Protein AF-A0A9N9HS88-F1 (afdb_monomer_lite)

Structure (mmCIF, N/CA/C/O backbone):
data_AF-A0A9N9HS88-F1
#
_entry.id   AF-A0A9N9HS88-F1
#
loop_
_atom_site.group_PDB
_atom_site.id
_atom_site.type_symbol
_atom_site.label_atom_id
_atom_site.label_alt_id
_atom_site.label_comp_id
_atom_site.label_asym_id
_atom_site.label_entity_id
_atom_site.label_seq_id
_atom_site.pdbx_PDB_ins_code
_atom_site.Cartn_x
_atom_site.Cartn_y
_atom_site.Cartn_z
_atom_site.occupancy
_atom_site.B_iso_or_equiv
_atom_site.auth_seq_id
_atom_site.auth_comp_id
_atom_site.auth_asym_id
_atom_site.auth_atom_id
_atom_site.pdbx_PDB_model_num
ATOM 1 N N . MET A 1 1 ? -22.389 17.155 3.105 1.00 40.38 1 MET A N 1
ATOM 2 C CA . MET A 1 1 ? -21.148 16.529 3.609 1.00 40.38 1 MET A CA 1
ATOM 3 C C . MET A 1 1 ? -21.100 15.115 3.060 1.00 40.38 1 MET A C 1
ATOM 5 O O . MET A 1 1 ? -21.835 14.268 3.551 1.00 40.38 1 MET A O 1
ATOM 9 N N . ASN A 1 2 ? -20.322 14.884 2.002 1.00 47.41 2 ASN A N 1
ATOM 10 C CA . ASN A 1 2 ? -20.136 13.541 1.458 1.00 47.41 2 ASN A CA 1
ATOM 11 C C . ASN A 1 2 ? -19.260 12.771 2.447 1.00 47.41 2 ASN A C 1
ATOM 13 O O . ASN A 1 2 ? -18.066 13.030 2.552 1.00 47.41 2 ASN A O 1
ATOM 17 N N . ARG A 1 3 ? -19.874 11.892 3.244 1.00 55.91 3 ARG A N 1
ATOM 18 C CA . ARG A 1 3 ? -19.133 10.873 3.986 1.00 55.91 3 ARG A CA 1
ATOM 19 C C . ARG A 1 3 ? -18.724 9.846 2.944 1.00 55.91 3 ARG A C 1
ATOM 21 O O . ARG A 1 3 ? -19.531 8.989 2.600 1.00 55.91 3 ARG A O 1
ATOM 28 N N . GLU A 1 4 ? -17.535 10.000 2.376 1.00 61.84 4 GLU A N 1
ATOM 29 C CA . GLU A 1 4 ? -16.924 8.933 1.592 1.00 61.84 4 GLU A CA 1
ATOM 30 C C . GLU A 1 4 ? -16.792 7.736 2.536 1.00 61.84 4 GLU A C 1
ATOM 32 O O . GLU A 1 4 ? -15.999 7.735 3.478 1.00 61.84 4 GLU A O 1
ATOM 37 N N . LEU A 1 5 ? -17.711 6.781 2.383 1.00 62.56 5 LEU A N 1
ATOM 38 C CA . LEU A 1 5 ? -17.684 5.529 3.113 1.00 62.56 5 LEU A CA 1
ATOM 39 C C . LEU A 1 5 ? -16.447 4.790 2.630 1.00 62.56 5 LEU A C 1
ATOM 41 O O . LEU A 1 5 ? -16.459 4.242 1.533 1.00 62.56 5 LEU A O 1
ATOM 45 N N . ILE A 1 6 ? -15.397 4.798 3.447 1.00 67.19 6 ILE A N 1
ATOM 46 C CA . ILE A 1 6 ? -14.236 3.936 3.247 1.00 67.19 6 ILE A CA 1
ATOM 47 C C . ILE A 1 6 ? -14.772 2.506 3.198 1.00 67.19 6 ILE A C 1
ATOM 49 O O . ILE A 1 6 ? -15.363 2.001 4.159 1.00 67.19 6 ILE A O 1
ATOM 53 N N . THR A 1 7 ? -14.642 1.888 2.036 1.00 74.31 7 THR A N 1
ATOM 54 C CA . THR A 1 7 ? -15.143 0.548 1.775 1.00 74.31 7 THR A CA 1
ATOM 55 C C . THR A 1 7 ? -14.087 -0.481 2.159 1.00 74.31 7 THR A C 1
ATOM 57 O O . THR A 1 7 ? -12.894 -0.196 2.259 1.00 74.31 7 THR A O 1
ATOM 60 N N . LYS A 1 8 ? -14.506 -1.738 2.328 1.00 73.69 8 LYS A N 1
ATOM 61 C CA . LYS A 1 8 ? -13.5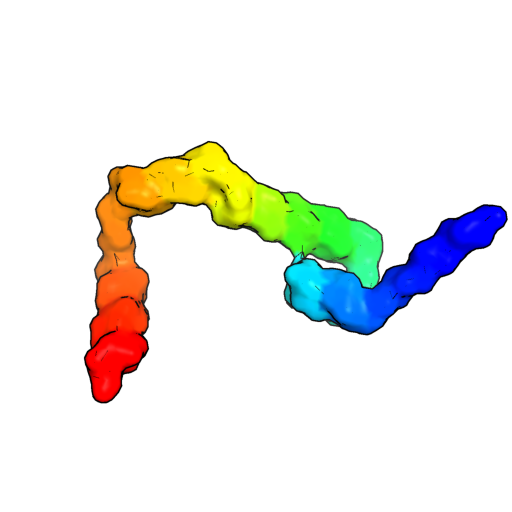77 -2.859 2.551 1.00 73.69 8 LYS A CA 1
ATOM 62 C C . LYS A 1 8 ? -12.542 -2.999 1.423 1.00 73.69 8 LYS A C 1
ATOM 64 O O . LYS A 1 8 ? -11.450 -3.509 1.659 1.00 73.69 8 LYS A O 1
ATOM 69 N N . GLN A 1 9 ? -12.868 -2.530 0.214 1.00 77.25 9 GLN A N 1
ATOM 70 C CA . GLN A 1 9 ? -11.955 -2.537 -0.930 1.00 77.25 9 GLN A CA 1
ATOM 71 C C . GLN A 1 9 ? -10.775 -1.579 -0.735 1.00 77.25 9 GLN A C 1
ATOM 73 O O . GLN A 1 9 ? -9.665 -1.915 -1.134 1.00 77.25 9 GLN A O 1
ATOM 78 N N . ASP A 1 10 ? -10.961 -0.451 -0.051 1.00 79.56 10 ASP A N 1
ATOM 79 C CA . ASP A 1 10 ? -9.888 0.527 0.172 1.00 79.56 10 ASP A CA 1
ATOM 80 C C . ASP A 1 10 ? -8.789 -0.040 1.085 1.00 79.56 10 ASP A C 1
ATOM 82 O O . ASP A 1 10 ? -7.594 0.093 0.808 1.00 79.56 10 ASP A O 1
ATOM 86 N N . TYR A 1 11 ? -9.186 -0.785 2.122 1.00 83.00 11 TYR A N 1
ATOM 87 C CA . TYR A 1 11 ? -8.252 -1.527 2.973 1.00 83.00 11 TYR A CA 1
ATOM 88 C C . TYR A 1 11 ? -7.537 -2.650 2.205 1.00 83.00 11 TYR A C 1
ATOM 90 O O . TYR A 1 11 ? -6.343 -2.868 2.416 1.00 83.00 11 TYR A O 1
ATOM 98 N N . GLN A 1 12 ? -8.224 -3.323 1.272 1.00 82.94 12 GLN A N 1
ATOM 99 C CA . GLN A 1 12 ? -7.611 -4.338 0.405 1.00 82.94 12 GLN A CA 1
ATOM 100 C C . GLN A 1 12 ? -6.580 -3.743 -0.561 1.00 82.94 12 GLN A C 1
ATOM 102 O O . GLN A 1 12 ? -5.520 -4.339 -0.740 1.00 82.94 12 GLN A O 1
ATOM 107 N N . ILE A 1 13 ? -6.852 -2.570 -1.145 1.00 83.62 13 ILE A N 1
ATOM 108 C CA . ILE A 1 13 ? -5.920 -1.864 -2.042 1.00 83.62 13 ILE A CA 1
ATOM 109 C C . ILE A 1 13 ? -4.629 -1.507 -1.302 1.00 83.62 13 ILE A C 1
ATOM 111 O O . ILE A 1 13 ? -3.531 -1.709 -1.820 1.00 83.62 13 ILE A O 1
ATOM 115 N N . LEU A 1 14 ? -4.761 -1.018 -0.069 1.00 83.00 14 LEU A N 1
ATOM 116 C CA . LEU A 1 14 ? -3.626 -0.719 0.802 1.00 83.00 14 LEU A CA 1
ATOM 117 C C . LEU A 1 14 ? -2.962 -1.985 1.382 1.00 83.00 14 LEU A C 1
ATOM 119 O O . LEU A 1 14 ? -1.860 -1.904 1.923 1.00 83.00 14 LEU A O 1
ATOM 123 N N . GLY A 1 15 ? -3.598 -3.155 1.264 1.00 84.38 15 GLY A N 1
ATOM 124 C CA . GLY A 1 15 ? -3.097 -4.426 1.792 1.00 84.38 15 GLY A CA 1
ATOM 125 C C . GLY A 1 15 ? -3.109 -4.508 3.322 1.00 84.38 15 GLY A C 1
ATOM 126 O O . GLY A 1 15 ? -2.302 -5.229 3.911 1.00 84.38 15 GLY A O 1
ATOM 127 N N . ILE A 1 16 ? -3.997 -3.756 3.969 1.00 85.50 16 ILE A N 1
ATOM 128 C CA . ILE A 1 16 ? -4.114 -3.636 5.427 1.00 85.50 16 ILE A CA 1
ATOM 129 C C . ILE A 1 16 ? -5.437 -4.225 5.923 1.00 85.50 16 ILE A C 1
ATOM 131 O O . ILE A 1 16 ? -6.333 -4.557 5.146 1.00 85.50 16 ILE A O 1
ATOM 135 N N . LYS A 1 17 ? -5.562 -4.391 7.242 1.00 83.44 17 LYS A N 1
ATOM 136 C CA . LYS A 1 17 ? -6.784 -4.925 7.854 1.00 83.44 17 LYS A CA 1
ATOM 137 C C . LYS A 1 17 ? -7.809 -3.808 8.043 1.00 83.44 17 LYS A C 1
ATOM 139 O O . LYS A 1 17 ? -7.451 -2.659 8.265 1.00 83.44 17 LYS A O 1
ATOM 144 N N . GLU A 1 18 ? -9.090 -4.170 8.050 1.00 77.25 18 GLU A N 1
ATOM 145 C CA . GLU A 1 18 ? -10.207 -3.232 8.276 1.00 77.25 18 GLU A CA 1
ATOM 146 C C . GLU A 1 18 ? -10.119 -2.502 9.637 1.00 77.25 18 GLU A C 1
ATOM 148 O O . GLU A 1 18 ? -10.667 -1.418 9.791 1.00 77.25 18 GLU A O 1
ATOM 153 N N . ASN A 1 19 ? -9.378 -3.061 10.604 1.00 79.19 19 ASN A N 1
ATOM 154 C CA . ASN A 1 19 ? -9.154 -2.482 11.936 1.00 79.19 19 ASN A CA 1
ATOM 155 C C . ASN A 1 19 ? -7.804 -1.753 12.072 1.00 79.19 19 ASN A C 1
ATOM 157 O O . ASN A 1 19 ? -7.347 -1.513 13.191 1.00 79.19 19 ASN A O 1
ATOM 161 N N . SER A 1 20 ? -7.124 -1.464 10.963 1.00 81.19 20 SER A N 1
ATOM 162 C CA . SER A 1 20 ? -5.828 -0.789 10.990 1.00 81.19 20 SER A CA 1
ATOM 163 C C . SER A 1 20 ? -5.947 0.654 11.475 1.00 81.19 20 SER A C 1
ATOM 165 O O . SER A 1 20 ? -6.889 1.376 11.141 1.00 81.19 20 SER A O 1
ATOM 167 N N . THR A 1 21 ? -4.973 1.082 12.277 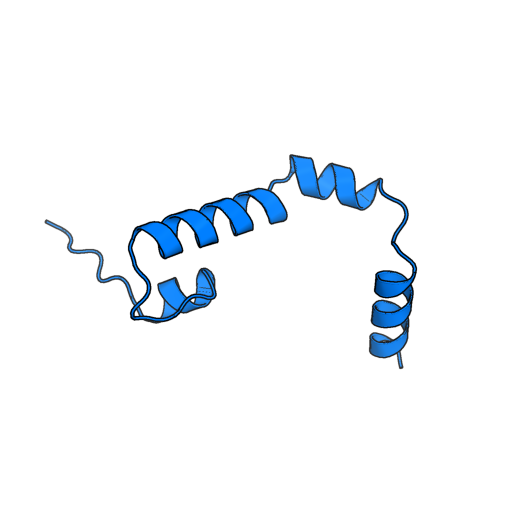1.00 87.25 21 THR A N 1
ATOM 168 C CA . THR A 1 21 ? -4.938 2.449 12.812 1.00 87.25 21 THR A CA 1
ATOM 169 C C . THR A 1 21 ? -4.669 3.475 11.701 1.00 87.25 21 THR A C 1
ATOM 171 O O . THR A 1 21 ? -4.045 3.138 10.694 1.00 87.25 21 THR A O 1
ATOM 174 N N . PRO A 1 22 ? -5.059 4.755 11.866 1.00 86.62 22 PRO A N 1
ATOM 175 C CA . PRO A 1 22 ? -4.750 5.800 10.884 1.00 86.62 22 PRO A CA 1
ATOM 176 C C . PRO A 1 22 ? -3.256 5.893 10.531 1.00 86.62 22 PRO A C 1
ATOM 178 O O . PRO A 1 22 ? -2.899 6.137 9.381 1.00 86.62 22 PRO A O 1
ATOM 181 N N . ASN A 1 23 ? -2.376 5.621 11.500 1.00 87.62 23 ASN A N 1
ATOM 182 C CA . ASN A 1 23 ? -0.933 5.569 11.271 1.00 87.62 23 ASN A CA 1
ATOM 183 C C . ASN A 1 23 ? -0.530 4.398 10.362 1.00 87.62 23 ASN A C 1
ATOM 185 O O . ASN A 1 23 ? 0.295 4.577 9.471 1.00 87.62 23 ASN A O 1
ATOM 189 N N . GLU A 1 24 ? -1.118 3.213 10.544 1.00 84.81 24 GLU A N 1
ATOM 190 C CA . GLU A 1 24 ? -0.878 2.062 9.662 1.00 84.81 24 GLU A CA 1
ATOM 191 C C . GLU A 1 24 ? -1.350 2.327 8.230 1.00 84.81 24 GLU A C 1
ATOM 193 O O . GLU A 1 24 ? -0.658 1.950 7.286 1.00 84.81 24 GLU A O 1
ATOM 198 N N . ILE A 1 25 ? -2.485 3.016 8.069 1.00 86.62 25 ILE A N 1
ATOM 199 C CA . ILE A 1 25 ? -3.000 3.444 6.761 1.00 86.62 25 ILE A CA 1
ATOM 200 C C . ILE A 1 25 ? -1.974 4.350 6.068 1.00 86.62 25 ILE A C 1
ATOM 202 O O . ILE A 1 25 ? -1.607 4.099 4.918 1.00 86.62 25 ILE A O 1
ATOM 206 N N . SER A 1 26 ? -1.465 5.362 6.781 1.00 87.81 26 SER A N 1
ATOM 207 C CA . SER A 1 26 ? -0.463 6.295 6.248 1.00 87.81 26 SER A CA 1
ATOM 208 C C . SER A 1 26 ? 0.831 5.579 5.853 1.00 87.81 26 SER A C 1
ATOM 210 O O . SER A 1 26 ? 1.350 5.795 4.760 1.00 87.81 26 SER A O 1
ATOM 212 N N . LEU A 1 27 ? 1.325 4.674 6.701 1.00 88.44 27 LEU A N 1
ATOM 213 C CA . LEU A 1 27 ? 2.545 3.909 6.429 1.00 88.44 27 LEU A CA 1
ATOM 214 C C . LEU A 1 27 ? 2.385 2.957 5.236 1.00 88.44 27 LEU A C 1
ATOM 216 O O . LEU A 1 27 ? 3.295 2.835 4.413 1.00 88.44 27 LEU A O 1
ATOM 220 N N . ALA A 1 28 ? 1.237 2.285 5.118 1.00 87.25 28 ALA A N 1
ATOM 221 C CA . ALA A 1 28 ? 0.943 1.417 3.981 1.00 87.25 28 ALA A CA 1
ATOM 222 C C . ALA A 1 28 ? 0.891 2.214 2.671 1.00 87.25 28 ALA A C 1
ATOM 224 O O . ALA A 1 28 ? 1.481 1.800 1.668 1.00 87.25 28 ALA A O 1
ATOM 225 N N . TYR A 1 29 ? 0.261 3.390 2.705 1.00 88.00 29 TYR A N 1
ATOM 226 C CA . TYR A 1 29 ? 0.214 4.303 1.571 1.00 88.00 29 TYR A CA 1
ATOM 227 C C . TYR A 1 29 ? 1.611 4.793 1.168 1.00 88.00 29 TYR A C 1
ATO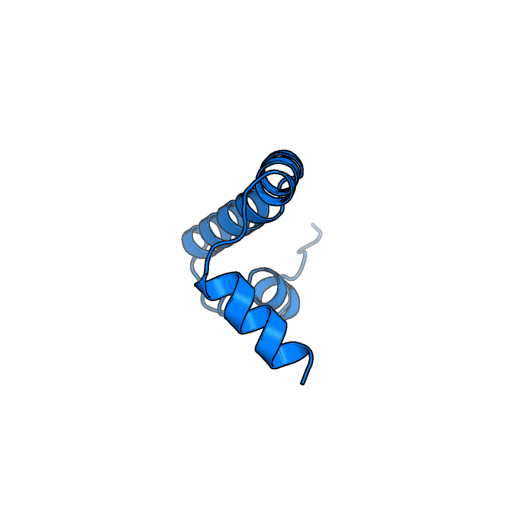M 229 O O . TYR A 1 29 ? 1.995 4.662 0.007 1.00 88.00 29 TYR A O 1
ATOM 237 N N . GLU A 1 30 ? 2.419 5.278 2.115 1.00 87.81 30 GLU A N 1
ATOM 238 C CA . GLU A 1 30 ? 3.789 5.733 1.842 1.00 87.81 30 GLU A CA 1
ATOM 239 C C . GLU A 1 30 ? 4.668 4.628 1.249 1.00 87.81 30 GLU A C 1
ATOM 241 O O . GLU A 1 30 ? 5.472 4.877 0.339 1.00 87.81 30 GLU A O 1
ATOM 246 N N . LYS A 1 31 ? 4.497 3.392 1.728 1.00 87.00 31 LYS A N 1
ATOM 247 C CA . LYS A 1 31 ? 5.203 2.221 1.207 1.00 87.00 31 LYS A CA 1
ATOM 248 C C . LYS A 1 31 ? 4.811 1.934 -0.242 1.00 87.00 31 LYS A C 1
ATOM 250 O O . LYS A 1 31 ? 5.700 1.774 -1.080 1.00 87.00 31 LYS A O 1
ATOM 255 N N . LEU A 1 32 ? 3.514 1.938 -0.557 1.00 86.06 32 LEU A N 1
ATOM 256 C CA . LEU A 1 32 ? 3.019 1.760 -1.925 1.00 86.06 32 LEU A CA 1
ATOM 257 C C . LEU A 1 32 ? 3.478 2.890 -2.845 1.00 86.06 32 LEU A C 1
ATOM 259 O O . LEU A 1 32 ? 4.006 2.617 -3.923 1.00 86.06 32 LEU A O 1
ATOM 263 N N . CYS A 1 33 ? 3.351 4.144 -2.409 1.00 84.56 33 CYS A N 1
ATOM 264 C CA . CYS A 1 33 ? 3.864 5.290 -3.147 1.00 84.56 33 CYS A CA 1
ATOM 265 C C . CYS A 1 33 ? 5.346 5.124 -3.433 1.00 84.56 33 CYS A C 1
ATOM 267 O O . CYS A 1 33 ? 5.748 5.289 -4.575 1.00 84.56 33 CYS A O 1
ATOM 269 N N . SER A 1 34 ? 6.145 4.741 -2.439 1.00 81.94 34 SER A N 1
ATOM 270 C CA . SER A 1 34 ? 7.572 4.501 -2.628 1.00 81.94 34 SER A CA 1
ATOM 271 C C . SER A 1 34 ? 7.825 3.390 -3.642 1.00 81.94 34 SER A C 1
ATOM 273 O O . SER A 1 34 ? 8.625 3.583 -4.553 1.00 81.94 34 SER A O 1
ATOM 275 N N . ASP A 1 35 ? 7.161 2.243 -3.515 1.00 82.19 35 ASP A N 1
ATOM 276 C CA . ASP A 1 35 ? 7.380 1.070 -4.367 1.00 82.19 35 ASP A CA 1
ATOM 277 C C . ASP A 1 35 ? 6.953 1.278 -5.820 1.00 82.19 35 ASP A C 1
ATOM 279 O O . ASP A 1 35 ? 7.680 0.863 -6.730 1.00 82.19 35 ASP A O 1
ATOM 283 N N . TYR A 1 36 ? 5.840 1.976 -6.034 1.00 80.38 36 TYR A N 1
ATOM 284 C CA . TYR A 1 36 ? 5.294 2.261 -7.357 1.00 80.38 36 TYR A CA 1
ATOM 285 C C . TYR A 1 36 ? 5.669 3.648 -7.895 1.00 80.38 36 TYR A C 1
ATOM 287 O O . TYR A 1 36 ? 5.274 4.001 -9.008 1.00 80.38 36 TYR A O 1
ATOM 295 N N . HIS A 1 37 ? 6.469 4.438 -7.168 1.00 81.38 37 HIS A N 1
ATOM 296 C CA . HIS A 1 37 ? 6.890 5.751 -7.649 1.00 81.38 37 HIS A CA 1
ATOM 297 C C . HIS A 1 37 ? 7.657 5.592 -8.972 1.00 81.38 37 HIS A C 1
ATOM 299 O O . HIS A 1 37 ? 8.652 4.855 -9.021 1.00 81.38 37 HIS A O 1
ATOM 305 N N . PRO A 1 38 ? 7.312 6.338 -10.037 1.00 76.62 38 PRO A N 1
ATOM 306 C CA . PRO A 1 38 ? 7.939 6.179 -11.351 1.00 76.62 38 PRO A CA 1
ATOM 307 C C . PRO A 1 38 ? 9.463 6.365 -11.307 1.00 76.62 38 PRO A C 1
ATOM 309 O O . PRO A 1 38 ? 10.193 5.698 -12.036 1.00 76.62 38 PRO A O 1
ATOM 312 N N . LYS A 1 39 ? 9.969 7.218 -10.405 1.00 76.81 39 LYS A N 1
ATOM 313 C CA . LYS A 1 39 ? 11.415 7.390 -10.157 1.00 76.81 39 LYS A CA 1
ATOM 314 C C . LYS A 1 39 ? 12.089 6.112 -9.633 1.00 76.81 39 LYS A C 1
ATOM 316 O O . LYS A 1 39 ? 13.168 5.772 -10.109 1.00 76.81 39 LYS A O 1
ATOM 321 N N . LYS A 1 40 ? 11.462 5.392 -8.692 1.00 69.69 40 LYS A N 1
ATOM 322 C CA . LYS A 1 40 ? 12.005 4.145 -8.120 1.00 69.69 40 LYS A CA 1
ATOM 323 C C . LYS A 1 40 ? 11.865 2.982 -9.103 1.00 69.69 40 LYS A C 1
ATOM 325 O O . LYS A 1 40 ? 12.792 2.189 -9.231 1.00 69.69 40 LYS A O 1
ATOM 330 N N . ILE A 1 41 ? 10.766 2.929 -9.862 1.00 66.69 41 ILE A N 1
ATOM 331 C CA . ILE A 1 41 ? 10.579 1.948 -10.944 1.00 66.69 41 ILE A CA 1
ATOM 332 C C . ILE A 1 41 ? 11.645 2.125 -12.032 1.00 66.69 41 ILE A C 1
ATOM 334 O O . ILE A 1 41 ? 12.233 1.137 -12.470 1.00 66.69 41 ILE A O 1
ATOM 338 N N . LYS A 1 42 ? 11.943 3.368 -12.441 1.00 60.44 42 LYS A N 1
ATOM 339 C CA . LYS A 1 42 ? 13.043 3.652 -13.379 1.00 60.44 42 LYS A CA 1
ATOM 340 C C . LYS A 1 42 ? 14.376 3.122 -12.846 1.00 60.44 42 LYS A C 1
ATOM 342 O O . LYS A 1 42 ? 15.099 2.482 -13.598 1.00 60.44 42 LYS A O 1
ATOM 347 N N . LEU A 1 43 ? 14.651 3.304 -11.551 1.00 60.03 43 LEU A N 1
ATOM 348 C CA . LEU A 1 43 ? 15.852 2.767 -10.905 1.00 60.03 43 LEU A CA 1
ATOM 349 C C . LEU A 1 43 ? 15.886 1.228 -10.892 1.00 60.03 43 LEU A C 1
ATOM 351 O O . L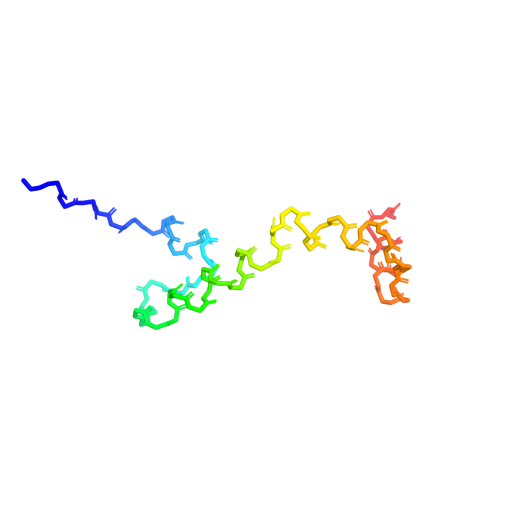EU A 1 43 ? 16.931 0.646 -11.154 1.00 60.03 43 LEU A O 1
ATOM 355 N N . LYS A 1 44 ? 14.754 0.564 -10.618 1.00 58.12 44 LYS A N 1
ATOM 356 C CA . LYS A 1 44 ? 14.656 -0.908 -10.627 1.00 58.12 44 LYS A CA 1
ATOM 357 C C . LYS A 1 44 ? 14.872 -1.508 -12.015 1.00 58.12 44 LYS A C 1
ATOM 359 O O . LYS A 1 44 ? 15.531 -2.531 -12.107 1.00 58.12 44 LYS A O 1
ATOM 364 N N . LYS A 1 45 ? 14.368 -0.878 -13.083 1.00 57.72 45 LYS A N 1
ATOM 365 C CA . LYS A 1 45 ? 14.607 -1.340 -14.466 1.00 57.72 45 LYS A CA 1
ATOM 366 C C . LYS A 1 45 ? 16.081 -1.266 -14.882 1.00 57.72 45 LYS A C 1
ATOM 368 O O . LYS A 1 45 ? 16.486 -1.987 -15.780 1.00 57.72 45 LYS A O 1
ATOM 373 N N . LEU A 1 46 ? 16.851 -0.385 -14.245 1.00 55.53 46 LEU A N 1
ATOM 374 C CA . LEU A 1 46 ? 18.290 -0.213 -14.461 1.00 55.53 46 LEU A CA 1
ATOM 375 C C . LEU A 1 46 ? 19.144 -1.050 -13.499 1.00 55.53 46 LEU A C 1
ATOM 377 O O . LEU A 1 46 ? 20.364 -1.072 -13.630 1.00 55.53 46 LEU A O 1
ATOM 381 N N . ARG A 1 47 ? 18.527 -1.700 -12.508 1.00 60.03 47 ARG A N 1
ATOM 382 C CA . ARG A 1 47 ? 19.228 -2.497 -11.506 1.00 60.03 47 ARG A CA 1
ATOM 383 C C . ARG A 1 47 ? 19.362 -3.928 -12.013 1.00 60.03 47 ARG A C 1
ATOM 385 O O . ARG A 1 47 ? 18.377 -4.510 -12.461 1.00 60.03 47 ARG A O 1
ATOM 392 N N . GLU A 1 48 ? 20.548 -4.510 -11.874 1.00 60.69 48 GLU A N 1
ATOM 393 C CA . GLU A 1 48 ? 20.715 -5.947 -12.080 1.00 60.69 48 GLU A CA 1
ATOM 394 C C . GL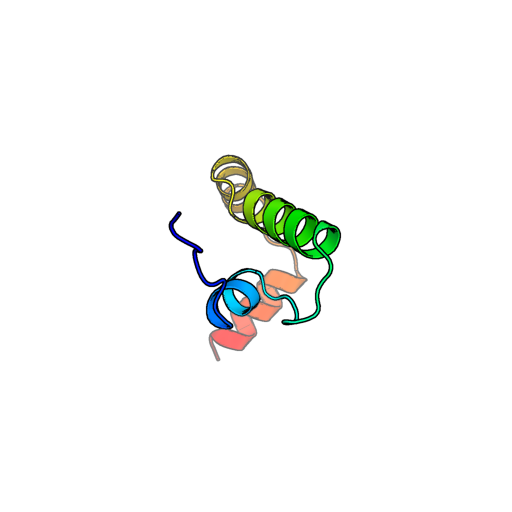U A 1 48 ? 19.820 -6.718 -11.085 1.00 60.69 48 GLU A C 1
ATOM 396 O O . GLU A 1 48 ? 19.823 -6.415 -9.881 1.00 60.69 48 GLU A O 1
ATOM 401 N N . PRO A 1 49 ? 18.983 -7.655 -11.566 1.00 65.25 49 PRO A N 1
ATOM 402 C CA . PRO A 1 49 ? 18.098 -8.422 -10.700 1.00 65.25 49 PRO A CA 1
ATOM 403 C C . PRO A 1 49 ? 18.917 -9.272 -9.725 1.00 65.25 49 PRO A C 1
ATOM 405 O O . PRO A 1 49 ? 19.970 -9.798 -10.073 1.00 65.25 49 PRO A O 1
ATOM 408 N N . ASN A 1 50 ? 18.428 -9.408 -8.490 1.00 64.94 50 ASN A N 1
ATOM 409 C CA . ASN A 1 50 ? 19.101 -10.246 -7.495 1.00 64.94 50 ASN A CA 1
ATOM 410 C C . ASN A 1 50 ? 18.858 -11.738 -7.789 1.00 64.94 50 ASN A C 1
ATOM 412 O O . ASN A 1 50 ? 17.805 -12.094 -8.323 1.00 64.94 50 ASN A O 1
ATOM 416 N N . ASP A 1 51 ? 19.752 -12.626 -7.348 1.00 67.62 51 ASP A N 1
ATOM 417 C CA . ASP A 1 51 ? 19.652 -14.081 -7.583 1.00 67.62 51 ASP A CA 1
ATOM 418 C C . ASP A 1 51 ? 18.309 -14.690 -7.134 1.00 67.62 51 ASP A C 1
ATOM 420 O O . ASP A 1 51 ? 17.781 -15.617 -7.754 1.00 67.62 51 ASP A O 1
ATOM 424 N N . LEU A 1 52 ? 17.717 -14.145 -6.065 1.00 64.75 52 LEU A N 1
ATOM 425 C CA . LEU A 1 52 ? 16.399 -14.544 -5.555 1.00 64.75 52 LEU A CA 1
ATOM 426 C C . LEU A 1 52 ? 15.252 -14.183 -6.509 1.00 64.75 52 LEU A C 1
ATOM 428 O O . LEU A 1 52 ? 14.294 -14.944 -6.635 1.00 64.75 52 LEU A O 1
ATOM 432 N N . GLU A 1 53 ? 15.344 -13.038 -7.186 1.00 67.56 53 GLU A N 1
ATOM 433 C CA . GLU A 1 53 ? 14.334 -12.601 -8.153 1.00 67.56 53 GLU A CA 1
ATOM 434 C C . GLU A 1 53 ? 14.425 -13.458 -9.420 1.00 67.56 53 GLU A C 1
ATOM 436 O O . GLU A 1 53 ? 13.401 -13.935 -9.903 1.00 67.56 53 GLU A O 1
ATOM 441 N N . ILE A 1 54 ? 15.643 -13.756 -9.888 1.00 65.50 54 ILE A N 1
ATOM 442 C CA . ILE A 1 54 ? 15.891 -14.627 -11.050 1.00 65.50 54 ILE A CA 1
ATOM 443 C C . ILE A 1 54 ? 15.301 -16.028 -10.831 1.00 65.50 54 ILE A C 1
ATOM 445 O O . ILE A 1 54 ? 14.659 -16.573 -11.731 1.00 65.50 54 ILE A O 1
ATOM 449 N N . LYS A 1 55 ? 15.483 -16.614 -9.639 1.00 70.00 55 LYS A N 1
ATOM 45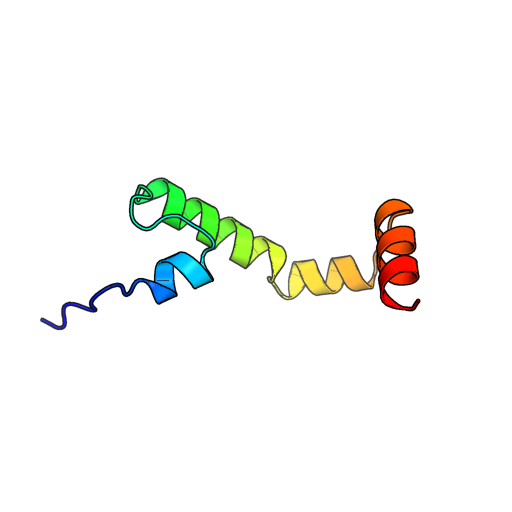0 C CA . LYS A 1 55 ? 14.887 -17.918 -9.298 1.00 70.00 55 LYS A CA 1
ATOM 451 C C . LYS A 1 55 ? 13.361 -17.880 -9.338 1.00 70.00 55 LYS A C 1
ATOM 453 O O . LYS A 1 55 ? 12.761 -18.762 -9.940 1.00 70.00 55 LYS A O 1
ATOM 458 N N . LYS A 1 56 ? 12.752 -16.831 -8.779 1.00 70.12 56 LYS A N 1
ATOM 459 C CA . LYS A 1 56 ? 11.294 -16.675 -8.763 1.00 70.12 56 LYS A CA 1
ATOM 460 C C . LYS A 1 56 ? 10.704 -16.539 -10.171 1.00 70.12 56 LYS A C 1
ATOM 462 O O . LYS A 1 56 ? 9.658 -17.117 -10.437 1.00 70.12 56 LYS A O 1
ATOM 467 N N . TYR A 1 57 ? 11.370 -15.822 -11.082 1.00 65.69 57 TYR A N 1
ATOM 468 C CA . TYR A 1 57 ? 10.923 -15.738 -12.480 1.00 65.69 57 TYR A CA 1
ATOM 469 C C . TYR A 1 57 ? 11.010 -17.092 -13.197 1.00 65.69 57 TYR A C 1
ATOM 471 O O . TYR A 1 57 ? 10.064 -17.474 -13.879 1.00 65.69 57 TYR A O 1
ATOM 479 N N . LYS A 1 58 ? 12.087 -17.857 -12.975 1.00 63.78 58 LYS A N 1
ATOM 480 C CA . LYS A 1 58 ? 12.249 -19.206 -13.550 1.00 63.78 58 LYS A CA 1
ATOM 481 C C . LYS A 1 58 ? 11.217 -20.220 -13.052 1.00 63.78 58 LYS A C 1
ATOM 483 O O . LYS A 1 58 ? 10.918 -21.167 -13.769 1.00 63.78 58 LYS A O 1
ATOM 488 N N . GLU A 1 59 ? 10.703 -20.057 -11.835 1.00 64.56 59 GLU A N 1
ATOM 489 C CA . GLU A 1 59 ? 9.653 -20.930 -11.290 1.00 64.56 59 GLU A CA 1
ATOM 490 C C . GLU A 1 59 ? 8.263 -20.626 -11.861 1.00 64.56 59 GLU A C 1
ATOM 492 O O . GLU A 1 59 ? 7.426 -21.519 -11.893 1.00 64.56 59 GLU A O 1
ATOM 497 N N . ILE A 1 60 ? 8.013 -19.396 -12.323 1.00 61.09 60 ILE A N 1
ATOM 498 C CA . ILE A 1 60 ? 6.732 -18.995 -12.933 1.00 61.09 60 ILE A CA 1
ATOM 499 C C . ILE A 1 60 ? 6.664 -19.400 -14.418 1.00 61.09 60 ILE A C 1
ATOM 501 O O . ILE A 1 60 ? 5.577 -19.604 -14.946 1.00 61.09 60 ILE A O 1
ATOM 505 N N . GLU A 1 61 ? 7.810 -19.533 -15.094 1.00 54.03 61 GLU A N 1
ATOM 506 C CA . GLU A 1 61 ? 7.917 -19.954 -16.504 1.00 54.03 61 GLU A CA 1
ATOM 507 C C . GLU A 1 61 ? 7.854 -21.480 -16.730 1.00 54.03 61 GLU A C 1
ATOM 509 O O . GLU A 1 61 ? 8.047 -21.935 -17.859 1.00 54.03 61 GLU A O 1
ATOM 514 N N . LYS A 1 62 ? 7.610 -22.277 -15.684 1.00 45.50 62 LYS A N 1
ATOM 515 C CA . LYS A 1 62 ? 7.622 -23.744 -15.737 1.00 45.50 62 LYS A CA 1
ATOM 516 C C . LYS A 1 62 ? 6.231 -24.335 -15.544 1.00 45.50 62 LYS A C 1
ATOM 518 O O . LYS A 1 62 ? 5.943 -25.330 -16.244 1.00 45.50 62 LYS A O 1
#

Radius of gyration: 16.73 Å; chains: 1; bounding box: 42×40×29 Å

pLDDT: mean 72.78, std 12.29, range [40.38, 88.44]

Foldseek 3Di:
DPPPPPDPVNCVVLPHDPPDDPVSSVVSVVVCCCVPVVVVVVVVVVDDDDPVVVVVVVVVVD

Sequence (62 aa):
MNRELITKQDYQILGIKENSTPNEISLAYEKLCSDYHPKKIKLKKLREPNDLEIKKYKEIEK

Secondary structure (DSSP, 8-state):
-------HHHHHHHT--TT--HHHHHHHHHHHHHHH-HHHHHHHHTSPPPHHHHHHHHHHT-

InterPro domains:
  IPR001623 DnaJ domain [PF00226] (11-45)
  IPR001623 DnaJ domain [PR00625] (11-29)
  IPR001623 DnaJ domain [PR00625] (29-44)
  IPR001623 DnaJ domain [PR00625] (52-62)
  IPR001623 DnaJ domain [PS50076] (9-62)
  IPR036869 Chaperone J-domain superfamily [G3DSA:1.10.287.110] (1-62)
  IPR036869 Chaperone J-domain superfamily [SSF46565] (9-45)

Organism: NCBI:txid144530